Protein AF-A0A524HBT0-F1 (afdb_monomer_lite)

Sequence (142 aa):
MGLFGRRKIQGDELLNYLDYIGEEWKLKTFQEKEASLYTDALDNYNPQSSKDAAALEGLLDASNRLALSAAELLRRKDAISSVPDKATSLFFAWHAAYIDYLAWTVAQAESLEARLDGRLADTATVKDLQTKSENSRAEADA

Secondary structure (DSSP, 8-state):
------PPP-THHHHHHHHHHHHHHHHHHHHHHHHHHHHHHHHHS--SSTT-HHHHHHHHHHHHHHHHHHHHHHHHHHT-----GGGHHHHHHHHHHHHHHHHHHHHHHHHHHHHHTTPPP-HHHHHHHHHHHHHHHHHHH-

Foldseek 3Di:
DDPPPPPPQDDPRVVLVVVVVVLVVVLVVLLVVLVVQLVVLCVVLVCPDLPPLVSLVSNLVSLVSNLVSLVVSLVSLVVPPDDRPVCVVLSVLVNVLSVLSNVLSVLSNVQSVCSSVVHHRPVVVSVVSVVVSVVSVVVSVD

Radius of gyration: 19.53 Å; chains: 1; bounding box: 54×31×55 Å

Structure (mmCIF, N/CA/C/O backbone):
data_AF-A0A524HBT0-F1
#
_entry.id   AF-A0A524HBT0-F1
#
loop_
_atom_site.group_PDB
_atom_site.id
_atom_site.type_symbol
_atom_site.label_atom_id
_atom_site.label_alt_id
_atom_site.label_comp_id
_atom_site.label_asym_id
_atom_site.label_entity_id
_atom_site.label_seq_id
_atom_site.pdbx_PDB_ins_code
_atom_site.Cartn_x
_atom_site.Cartn_y
_atom_site.Cartn_z
_atom_site.occupancy
_atom_site.B_iso_or_equiv
_atom_site.auth_seq_id
_atom_site.auth_comp_id
_atom_site.auth_asym_id
_atom_site.auth_atom_id
_atom_site.pdbx_PDB_model_num
ATOM 1 N N . MET A 1 1 ? -34.826 20.317 31.066 1.00 39.66 1 MET A N 1
ATOM 2 C CA . MET A 1 1 ? -33.359 20.216 31.220 1.00 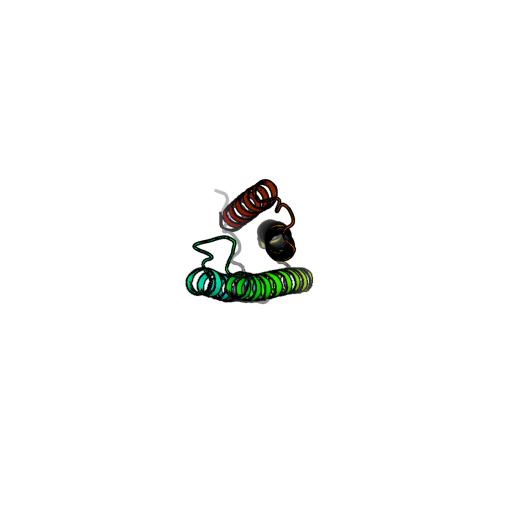39.66 1 MET A CA 1
ATOM 3 C C . MET A 1 1 ? -32.971 18.748 31.114 1.00 39.66 1 MET A C 1
ATOM 5 O O . MET A 1 1 ? -33.114 18.017 32.083 1.00 39.66 1 MET A O 1
ATOM 9 N N . GLY A 1 2 ? -32.608 18.284 29.916 1.00 41.47 2 GLY A N 1
ATOM 10 C CA . GLY A 1 2 ? -32.221 16.890 29.689 1.00 41.47 2 GLY A CA 1
ATOM 11 C C . GLY A 1 2 ? -30.741 16.700 29.994 1.00 41.47 2 GLY A C 1
ATOM 12 O O . GLY A 1 2 ? -29.898 17.134 29.215 1.00 41.47 2 GLY A O 1
ATOM 13 N N . LEU A 1 3 ? -30.429 16.076 31.130 1.00 47.00 3 LEU A N 1
ATOM 14 C CA . LEU A 1 3 ? -29.083 15.627 31.492 1.00 47.00 3 LEU A CA 1
ATOM 15 C C . LEU A 1 3 ? -28.687 14.434 30.605 1.00 47.00 3 LEU A C 1
ATOM 17 O O . LEU A 1 3 ? -28.634 13.293 31.054 1.00 47.00 3 LEU A O 1
ATOM 21 N N . PHE A 1 4 ? -28.398 14.693 29.330 1.00 53.03 4 PHE A N 1
ATOM 22 C CA . PHE A 1 4 ? -27.694 13.751 28.459 1.00 53.03 4 PHE A CA 1
ATOM 23 C C . PHE A 1 4 ? -26.200 13.789 28.793 1.00 53.03 4 PHE A C 1
ATOM 25 O O . PHE A 1 4 ? -25.366 14.235 28.006 1.00 53.03 4 PHE A O 1
ATOM 32 N N . GLY A 1 5 ? -25.848 13.338 29.997 1.00 49.34 5 GLY A N 1
ATOM 33 C CA . GLY A 1 5 ? -24.468 12.975 30.283 1.00 49.34 5 GLY A CA 1
ATOM 34 C C . GLY A 1 5 ? -24.117 11.793 29.388 1.00 49.34 5 GLY A C 1
ATOM 35 O O . GLY A 1 5 ? -24.629 10.697 29.608 1.00 49.34 5 GLY A O 1
ATOM 36 N N . ARG A 1 6 ? -23.293 12.007 28.351 1.00 60.53 6 ARG A N 1
ATOM 37 C CA . ARG A 1 6 ? -22.706 10.914 27.559 1.00 60.53 6 ARG A CA 1
ATOM 38 C C . ARG A 1 6 ? -22.146 9.895 28.555 1.00 60.53 6 ARG A C 1
ATOM 40 O O . ARG A 1 6 ? -21.234 10.243 29.307 1.00 60.53 6 ARG A O 1
ATOM 47 N N . ARG A 1 7 ? -22.709 8.677 28.612 1.00 60.75 7 ARG A N 1
ATOM 48 C CA . ARG A 1 7 ? -22.141 7.599 29.437 1.00 60.75 7 ARG A CA 1
ATOM 49 C C . ARG A 1 7 ? -20.674 7.478 29.047 1.00 60.75 7 ARG A C 1
ATOM 51 O O . ARG A 1 7 ? -20.367 7.261 27.875 1.00 60.75 7 ARG A O 1
ATOM 58 N N . LYS A 1 8 ? -19.779 7.699 30.009 1.00 68.50 8 LYS A N 1
ATOM 59 C CA . LYS A 1 8 ? -18.355 7.446 29.804 1.00 68.50 8 LYS A CA 1
ATOM 60 C C . LYS A 1 8 ? -18.207 5.946 29.555 1.00 68.50 8 LYS A C 1
ATOM 62 O O . LYS A 1 8 ? -18.706 5.161 30.354 1.00 68.50 8 LYS A O 1
ATOM 67 N N . ILE A 1 9 ? -17.560 5.592 28.450 1.00 75.50 9 ILE A N 1
ATOM 68 C CA . ILE A 1 9 ? -17.100 4.229 28.169 1.00 75.50 9 ILE A CA 1
ATOM 69 C C . ILE A 1 9 ? -16.185 3.773 29.312 1.00 75.50 9 ILE A C 1
ATOM 71 O O . ILE A 1 9 ? -15.319 4.536 29.745 1.00 75.50 9 ILE A O 1
ATOM 75 N N . GLN A 1 10 ? -16.441 2.586 29.864 1.00 80.62 10 GLN A N 1
ATOM 76 C CA . GLN A 1 10 ? -15.780 2.052 31.061 1.00 80.62 10 GLN A CA 1
ATOM 77 C C . GLN A 1 10 ? -15.653 0.527 30.973 1.00 80.62 10 GLN A C 1
ATOM 79 O O . GLN A 1 10 ? -16.395 -0.114 30.231 1.00 80.62 10 GLN A O 1
ATOM 84 N N . GLY A 1 11 ? -14.740 -0.044 31.764 1.00 84.69 11 GLY A N 1
ATOM 85 C CA . GLY A 1 11 ? -14.561 -1.495 31.875 1.00 84.69 11 GLY A CA 1
ATOM 86 C C . GLY A 1 11 ? -14.201 -2.146 30.539 1.00 84.69 11 GLY A C 1
ATOM 87 O O . GLY A 1 11 ? -13.395 -1.606 29.783 1.00 84.69 11 GLY A O 1
ATOM 88 N N . ASP A 1 12 ? -14.830 -3.279 30.244 1.00 82.94 12 ASP A N 1
ATOM 89 C CA . ASP A 1 12 ? -14.542 -4.100 29.062 1.00 82.94 12 ASP A CA 1
ATOM 90 C C . ASP A 1 12 ? -14.819 -3.376 27.738 1.00 82.94 12 ASP A C 1
ATOM 92 O O . ASP A 1 12 ? -14.113 -3.596 26.756 1.00 82.94 12 ASP A O 1
ATOM 96 N N . GLU A 1 13 ? -15.799 -2.460 27.708 1.00 82.38 13 GLU A N 1
ATOM 97 C CA . GLU A 1 13 ? -16.063 -1.642 26.518 1.00 82.38 13 GLU A CA 1
ATOM 98 C C . GLU A 1 13 ? -14.837 -0.781 26.196 1.00 82.38 13 GLU A C 1
ATOM 100 O O . GLU A 1 13 ? -14.379 -0.761 25.058 1.00 82.38 13 GLU A O 1
ATOM 105 N N . LEU A 1 14 ? -14.253 -0.124 27.205 1.00 85.56 14 LEU A N 1
ATOM 106 C CA . LEU A 1 14 ? -13.043 0.678 27.027 1.00 85.56 14 LEU A CA 1
ATOM 107 C C . LEU A 1 14 ? -11.854 -0.181 26.576 1.00 85.56 14 LEU A C 1
ATOM 109 O O . LEU A 1 14 ? -11.119 0.248 25.691 1.00 85.56 14 LEU A O 1
ATOM 113 N N . LEU A 1 15 ? -11.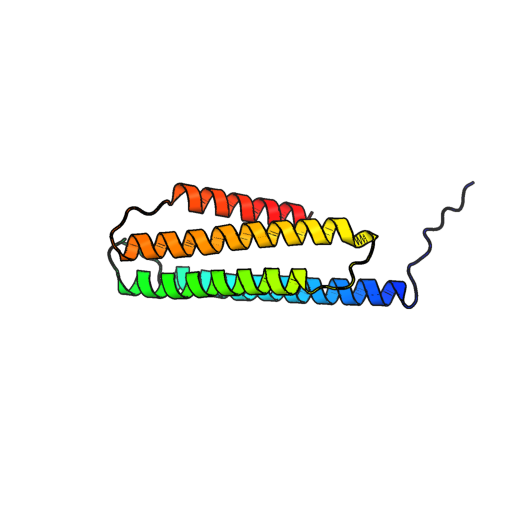678 -1.373 27.153 1.00 87.31 15 LEU A N 1
ATOM 114 C CA . LEU A 1 15 ? -10.595 -2.283 26.765 1.00 87.31 15 LEU A CA 1
ATOM 115 C C . LEU A 1 15 ? -10.718 -2.712 25.298 1.00 87.31 15 LEU A C 1
ATOM 117 O O . LEU A 1 15 ? -9.744 -2.600 24.567 1.00 87.31 15 LEU A O 1
ATOM 121 N N . ASN A 1 16 ? -11.921 -3.058 24.830 1.00 86.94 16 ASN A N 1
ATOM 122 C CA . ASN A 1 16 ? -12.153 -3.414 23.426 1.00 86.94 16 ASN A CA 1
ATOM 123 C C . ASN A 1 16 ? -11.810 -2.255 22.465 1.00 86.94 16 ASN A C 1
ATOM 125 O O . ASN A 1 16 ? -11.169 -2.458 21.436 1.00 86.94 16 ASN A O 1
ATOM 129 N N . TYR A 1 17 ? -12.163 -1.011 22.818 1.00 89.31 17 TYR A N 1
ATOM 130 C CA . TYR A 1 17 ? -11.745 0.159 22.030 1.00 89.31 17 TYR A CA 1
ATOM 131 C C . TYR A 1 17 ? -10.224 0.349 22.015 1.00 89.31 17 TYR A C 1
ATOM 133 O O . TYR A 1 17 ? -9.670 0.689 20.971 1.00 89.31 17 TYR A O 1
ATOM 141 N N . LEU A 1 18 ? -9.552 0.161 23.154 1.00 89.62 18 LEU A N 1
ATOM 142 C CA . LEU A 1 18 ? -8.097 0.296 23.243 1.00 89.62 18 LEU A CA 1
ATOM 143 C C . LEU A 1 18 ? -7.377 -0.795 22.448 1.00 89.62 18 LEU A C 1
ATOM 145 O O . LEU A 1 18 ? -6.421 -0.480 21.742 1.00 89.62 18 LEU A O 1
ATOM 149 N N . ASP A 1 19 ? -7.860 -2.034 22.513 1.00 90.31 19 ASP A N 1
ATOM 150 C CA . ASP A 1 19 ? -7.317 -3.159 21.754 1.00 90.31 19 ASP A CA 1
ATOM 151 C C . ASP A 1 19 ? -7.466 -2.916 20.248 1.00 90.31 19 ASP A C 1
ATOM 153 O O . ASP A 1 19 ? -6.483 -3.009 19.512 1.00 90.31 19 ASP A O 1
ATOM 157 N N . TYR A 1 20 ? -8.655 -2.497 19.796 1.00 92.06 20 TYR A N 1
ATOM 158 C CA . TYR A 1 20 ? -8.893 -2.136 18.396 1.00 92.06 20 TYR A CA 1
ATOM 159 C C . TYR A 1 20 ? -7.951 -1.022 17.919 1.00 92.06 20 TYR A C 1
ATOM 161 O O . TYR A 1 20 ? -7.288 -1.166 16.894 1.00 92.06 20 TYR A O 1
ATOM 169 N N . ILE A 1 21 ? -7.845 0.079 18.673 1.00 90.88 21 ILE A N 1
ATOM 170 C CA . ILE A 1 21 ? -6.932 1.178 18.327 1.00 90.88 21 ILE A CA 1
ATOM 171 C C . ILE A 1 21 ? -5.487 0.669 18.285 1.00 90.88 21 ILE A C 1
ATOM 173 O O . ILE A 1 21 ? -4.742 1.022 17.374 1.00 90.88 21 ILE A O 1
ATOM 177 N N . GLY A 1 22 ? -5.089 -0.175 19.238 1.00 92.38 22 GLY A N 1
ATOM 178 C CA . GLY A 1 22 ? -3.767 -0.789 19.266 1.00 92.38 22 GLY A CA 1
ATOM 179 C C . GLY A 1 22 ? -3.459 -1.592 18.002 1.00 92.38 22 GLY A C 1
ATOM 180 O O . GLY A 1 22 ? -2.363 -1.463 17.458 1.00 92.38 22 GLY A O 1
ATOM 181 N N . GLU A 1 23 ? -4.414 -2.380 17.505 1.00 93.62 23 GLU A N 1
ATOM 182 C CA . GLU A 1 23 ? -4.263 -3.111 16.242 1.00 93.62 23 GLU A CA 1
ATOM 183 C C . GLU A 1 23 ? -4.165 -2.168 15.035 1.00 93.62 23 GLU A C 1
ATOM 185 O O . GLU A 1 23 ? -3.229 -2.294 14.247 1.00 93.62 23 GLU A O 1
ATOM 190 N N . GLU A 1 24 ? -5.036 -1.161 14.922 1.00 91.88 24 GLU A N 1
ATOM 191 C CA . GLU A 1 24 ? -4.972 -0.183 13.822 1.00 91.88 24 GLU A CA 1
ATOM 192 C C . GLU A 1 24 ? -3.628 0.558 13.775 1.00 91.88 24 GLU A C 1
ATOM 194 O O . GLU A 1 24 ? -3.053 0.758 12.704 1.00 91.88 24 GLU A O 1
ATOM 199 N N . TRP A 1 25 ? -3.078 0.926 14.934 1.00 93.00 25 TRP A N 1
ATOM 200 C CA . TRP A 1 25 ? -1.766 1.569 15.010 1.00 93.00 25 TRP A CA 1
ATOM 201 C C . TRP A 1 25 ? -0.644 0.656 14.521 1.00 93.00 25 TRP A C 1
ATOM 203 O 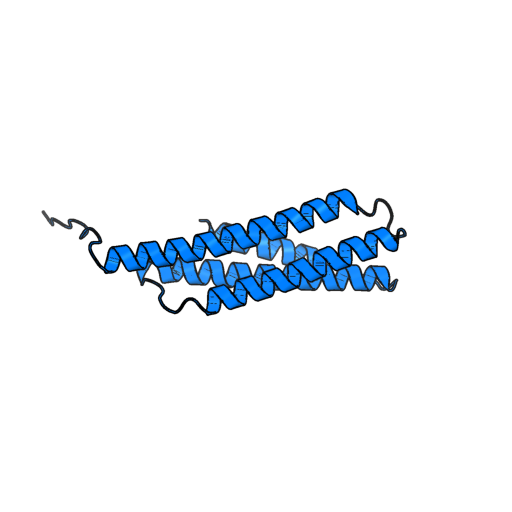O . TRP A 1 25 ? 0.228 1.109 13.780 1.00 93.00 25 TRP A O 1
ATOM 213 N N . LYS A 1 26 ? -0.675 -0.638 14.866 1.00 95.56 26 LYS A N 1
ATOM 214 C CA . LYS A 1 26 ? 0.301 -1.609 14.347 1.00 95.56 26 LYS A CA 1
ATOM 215 C C . LYS A 1 26 ? 0.243 -1.692 12.822 1.00 95.56 26 LYS A C 1
ATOM 217 O O . LYS A 1 26 ? 1.295 -1.769 12.187 1.00 95.56 26 LYS A O 1
ATOM 222 N N . LEU A 1 27 ? -0.959 -1.666 12.241 1.00 95.94 27 LEU A N 1
ATOM 223 C CA . LEU A 1 27 ? -1.152 -1.693 10.789 1.00 95.94 27 LEU A CA 1
ATOM 224 C C . LEU A 1 27 ? -0.614 -0.423 10.122 1.00 95.94 27 LEU A C 1
ATOM 226 O O . LEU A 1 27 ? 0.180 -0.525 9.187 1.00 95.94 27 LEU A O 1
ATOM 230 N N . LYS A 1 28 ? -0.954 0.761 10.646 1.00 93.31 28 LYS A N 1
ATOM 231 C CA . LYS A 1 28 ? -0.432 2.042 10.142 1.00 93.31 28 LYS A CA 1
ATOM 232 C C . LYS A 1 28 ? 1.094 2.102 10.201 1.00 93.31 28 LYS A C 1
ATOM 234 O O . LYS A 1 28 ? 1.734 2.380 9.192 1.00 93.31 28 LYS A O 1
ATOM 239 N N . THR A 1 29 ? 1.694 1.761 11.342 1.00 95.31 29 THR A N 1
ATOM 240 C CA . THR A 1 29 ? 3.158 1.747 11.487 1.00 95.31 29 THR A CA 1
ATOM 241 C C . THR A 1 29 ? 3.820 0.745 10.537 1.00 95.31 29 THR A C 1
ATOM 243 O O . THR A 1 29 ? 4.890 1.022 9.997 1.00 95.31 29 THR A O 1
ATOM 246 N N . PHE A 1 30 ? 3.201 -0.417 10.308 1.00 96.19 30 PHE A N 1
ATOM 247 C CA . PHE A 1 30 ? 3.704 -1.387 9.337 1.00 96.19 30 PHE A CA 1
ATOM 248 C C . PHE A 1 30 ? 3.685 -0.825 7.909 1.00 96.19 30 PHE A C 1
ATOM 250 O O . PHE A 1 30 ? 4.702 -0.902 7.221 1.00 96.19 30 PHE A O 1
ATOM 257 N N . GLN A 1 31 ? 2.574 -0.209 7.494 1.00 95.75 31 GLN A N 1
ATOM 258 C CA . GLN A 1 31 ? 2.458 0.444 6.189 1.00 95.75 31 GLN A CA 1
ATOM 259 C C . GLN A 1 31 ? 3.513 1.544 6.012 1.00 95.75 31 GLN A C 1
ATOM 261 O O . GLN A 1 31 ? 4.213 1.566 5.005 1.00 95.75 31 GLN A O 1
ATOM 266 N N . GLU A 1 32 ? 3.655 2.441 6.991 1.00 95.06 32 GLU A N 1
ATOM 267 C CA . GLU A 1 32 ? 4.615 3.551 6.938 1.00 95.06 32 GLU A CA 1
ATOM 268 C C . GLU A 1 32 ? 6.057 3.062 6.823 1.00 95.06 32 GLU A C 1
ATOM 270 O O . GLU A 1 32 ? 6.833 3.597 6.032 1.00 95.06 32 GLU A O 1
ATOM 275 N N . LYS A 1 33 ? 6.412 2.011 7.569 1.00 96.62 33 LYS A N 1
ATOM 276 C CA . LYS A 1 33 ? 7.741 1.406 7.498 1.00 96.62 33 LYS A CA 1
ATOM 277 C C . LYS A 1 33 ? 8.036 0.840 6.110 1.00 96.62 33 LYS A C 1
ATOM 279 O O . LYS A 1 33 ? 9.111 1.090 5.574 1.00 96.62 33 LYS A O 1
ATOM 284 N N . GLU A 1 34 ? 7.120 0.065 5.536 1.00 96.50 34 GLU A N 1
ATOM 285 C CA . GLU A 1 34 ? 7.348 -0.547 4.221 1.00 96.50 34 GLU A CA 1
ATOM 286 C C . GLU A 1 34 ? 7.316 0.500 3.097 1.00 96.50 34 GLU A C 1
ATOM 288 O O . GLU A 1 34 ? 8.139 0.438 2.186 1.00 96.50 34 GLU A O 1
ATOM 293 N N . ALA A 1 35 ? 6.466 1.526 3.211 1.00 94.12 35 ALA A N 1
ATOM 294 C CA . ALA A 1 35 ? 6.481 2.674 2.310 1.00 94.12 35 ALA A CA 1
ATOM 295 C C . ALA A 1 35 ? 7.803 3.454 2.392 1.00 94.12 35 ALA A C 1
ATOM 297 O O . ALA A 1 35 ? 8.346 3.829 1.357 1.00 94.12 35 ALA A O 1
ATOM 298 N N . SER A 1 36 ? 8.358 3.655 3.594 1.00 95.25 36 SER A N 1
ATOM 299 C CA . SER A 1 36 ? 9.671 4.293 3.770 1.00 95.25 36 SER A CA 1
ATOM 300 C C . SER A 1 36 ? 10.769 3.525 3.041 1.00 95.25 36 SER A C 1
ATOM 302 O O . SER A 1 36 ? 11.573 4.131 2.347 1.00 95.25 36 SER A O 1
ATOM 304 N N . LEU A 1 37 ? 10.778 2.195 3.153 1.00 94.38 37 LEU A N 1
ATOM 305 C CA . LEU A 1 37 ? 11.783 1.362 2.491 1.00 94.38 37 LEU A CA 1
ATOM 306 C C . LEU A 1 37 ? 11.673 1.417 0.965 1.00 94.38 37 LEU A C 1
ATOM 308 O O . LEU A 1 37 ? 12.688 1.377 0.273 1.00 94.38 37 LEU A O 1
ATOM 312 N N . TYR A 1 38 ? 10.454 1.523 0.435 1.00 93.69 38 TYR A N 1
ATOM 313 C CA . TYR A 1 38 ? 10.254 1.736 -0.994 1.00 93.69 38 TYR A CA 1
ATOM 314 C C . TYR A 1 38 ? 10.710 3.131 -1.442 1.00 93.69 38 TYR A C 1
ATOM 316 O O . TYR A 1 38 ? 11.359 3.251 -2.478 1.00 93.69 38 TYR A O 1
ATOM 324 N N . THR A 1 39 ? 10.436 4.177 -0.6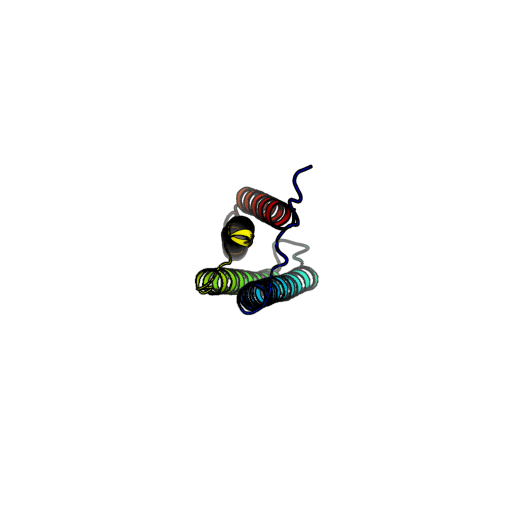60 1.00 92.75 39 THR A N 1
ATOM 325 C CA . THR A 1 39 ? 10.946 5.532 -0.930 1.00 92.75 39 THR A CA 1
ATOM 326 C C . THR A 1 39 ? 12.475 5.560 -0.932 1.00 92.75 39 THR A C 1
ATOM 328 O O . THR A 1 39 ? 13.071 6.088 -1.866 1.00 92.75 39 THR A O 1
ATOM 331 N N . ASP A 1 40 ? 13.120 4.906 0.035 1.00 92.75 40 ASP A N 1
ATOM 332 C CA . ASP A 1 40 ? 14.580 4.777 0.064 1.00 92.75 40 ASP A CA 1
ATOM 333 C C . ASP A 1 40 ? 15.100 4.051 -1.191 1.00 92.75 40 ASP A C 1
ATOM 335 O O . ASP A 1 40 ? 16.139 4.408 -1.749 1.00 92.75 40 ASP A O 1
ATOM 339 N N . ALA A 1 41 ? 14.386 3.029 -1.672 1.00 90.75 41 ALA A N 1
ATOM 340 C CA . ALA A 1 41 ? 14.729 2.344 -2.915 1.00 90.75 41 ALA A CA 1
ATOM 341 C C . ALA A 1 41 ? 14.553 3.252 -4.143 1.00 90.75 41 ALA A C 1
ATOM 343 O O . ALA A 1 41 ? 15.409 3.238 -5.025 1.00 90.75 41 ALA A O 1
ATOM 344 N N . LEU A 1 42 ? 13.496 4.069 -4.194 1.00 89.00 42 LEU A N 1
ATOM 345 C CA . LEU A 1 42 ? 13.307 5.070 -5.246 1.00 89.00 42 LEU A CA 1
ATOM 346 C C . LEU A 1 42 ? 14.461 6.072 -5.287 1.00 89.00 42 LEU A C 1
ATOM 348 O O . LEU A 1 42 ? 14.916 6.400 -6.378 1.00 89.00 42 LEU A O 1
ATOM 352 N N . ASP A 1 43 ? 14.957 6.519 -4.134 1.00 88.31 43 ASP A N 1
ATOM 353 C CA . ASP A 1 43 ? 16.080 7.457 -4.056 1.00 88.31 43 ASP A CA 1
ATOM 354 C C . ASP A 1 43 ? 17.405 6.812 -4.491 1.00 88.31 43 ASP A C 1
ATOM 356 O O . ASP A 1 43 ? 18.187 7.423 -5.224 1.00 88.31 43 ASP A O 1
ATOM 360 N N . ASN A 1 44 ? 17.644 5.558 -4.091 1.00 84.94 44 ASN A N 1
ATOM 361 C CA . ASN A 1 44 ? 18.880 4.832 -4.399 1.00 84.94 44 ASN A CA 1
ATOM 362 C C . ASN A 1 44 ? 18.943 4.318 -5.843 1.00 84.94 44 ASN A C 1
ATOM 364 O O . ASN A 1 44 ? 20.012 4.310 -6.452 1.00 84.94 44 ASN A O 1
ATOM 368 N N . TYR A 1 45 ? 17.807 3.882 -6.385 1.00 81.69 45 TYR A N 1
ATOM 369 C CA . TYR A 1 45 ? 17.703 3.286 -7.716 1.00 81.69 45 TYR A CA 1
ATOM 370 C C . TYR A 1 45 ? 17.052 4.221 -8.736 1.00 81.69 45 TYR A C 1
ATOM 372 O O . TYR A 1 45 ? 16.672 3.755 -9.808 1.00 81.69 45 TYR A O 1
ATOM 380 N N . ASN A 1 46 ? 16.917 5.521 -8.431 1.00 67.25 46 ASN A N 1
ATOM 381 C CA . ASN A 1 46 ? 16.232 6.489 -9.285 1.00 67.25 46 ASN A CA 1
ATOM 382 C C . ASN A 1 46 ? 16.754 6.405 -10.732 1.00 67.25 46 ASN A C 1
ATOM 384 O O . ASN A 1 46 ? 17.883 6.838 -11.003 1.00 67.25 46 ASN A O 1
ATOM 388 N N . PRO A 1 47 ? 15.966 5.873 -11.684 1.00 61.47 47 PRO A N 1
ATOM 389 C CA . PRO A 1 47 ? 16.434 5.689 -13.041 1.00 61.47 47 PRO A CA 1
ATOM 390 C C . PRO A 1 47 ? 16.409 7.050 -13.742 1.00 61.47 47 PRO A C 1
ATOM 392 O O . PRO A 1 47 ? 15.460 7.390 -14.445 1.00 61.47 47 PRO A O 1
ATOM 395 N N . GLN A 1 48 ? 17.486 7.828 -13.585 1.00 58.47 48 GLN A N 1
ATOM 396 C CA . GLN A 1 48 ? 17.737 9.077 -14.325 1.00 58.47 48 GLN A CA 1
ATOM 397 C C . GLN A 1 48 ? 17.653 8.858 -15.848 1.00 58.47 48 GLN A C 1
ATOM 399 O O . GLN A 1 48 ? 17.385 9.785 -16.610 1.00 58.47 48 GLN A O 1
ATOM 404 N N . SER A 1 49 ? 17.832 7.614 -16.307 1.00 53.72 49 SER A N 1
ATOM 405 C CA . SER A 1 49 ? 17.452 7.177 -17.645 1.00 53.72 49 SER A CA 1
ATOM 406 C C . SER A 1 49 ? 16.788 5.800 -17.594 1.00 53.72 49 SER A C 1
ATOM 408 O O . SER A 1 49 ? 17.170 4.942 -16.802 1.00 53.72 49 SER A O 1
ATOM 410 N N . SER A 1 50 ? 15.829 5.554 -18.485 1.00 56.03 50 SER A N 1
ATOM 411 C CA . SER A 1 50 ? 15.104 4.284 -18.646 1.00 56.03 50 SER A CA 1
ATOM 412 C C . SER A 1 50 ? 15.960 3.096 -19.124 1.00 56.03 50 SER A C 1
ATOM 414 O O . SER A 1 50 ? 15.404 2.113 -19.602 1.00 56.03 50 SER A O 1
ATOM 416 N N . LYS A 1 51 ? 17.295 3.186 -19.046 1.00 61.28 51 LYS A N 1
ATOM 417 C CA . LYS A 1 51 ? 18.241 2.223 -19.632 1.00 61.28 51 LYS A CA 1
ATOM 418 C C . LYS A 1 51 ? 19.141 1.518 -18.619 1.00 61.28 51 LYS A C 1
ATOM 420 O O . LYS A 1 51 ? 19.895 0.638 -19.021 1.00 61.28 51 LYS A O 1
ATOM 425 N N . ASP A 1 52 ? 19.089 1.894 -17.343 1.00 79.56 52 ASP A N 1
ATOM 426 C CA . ASP A 1 52 ? 19.823 1.177 -16.302 1.00 79.56 52 ASP A CA 1
ATOM 427 C C . ASP A 1 52 ? 18.990 -0.017 -15.818 1.00 79.56 52 ASP A C 1
ATOM 429 O O . ASP A 1 52 ? 18.114 0.115 -14.963 1.00 79.56 52 ASP A O 1
ATOM 433 N N . ALA A 1 53 ? 19.223 -1.175 -16.441 1.00 82.62 53 ALA A N 1
ATOM 434 C CA . ALA A 1 53 ? 18.505 -2.409 -16.135 1.00 82.62 53 ALA A CA 1
ATOM 435 C C . ALA A 1 53 ? 18.706 -2.847 -14.676 1.00 82.62 53 ALA A C 1
ATOM 437 O O . ALA A 1 53 ? 17.749 -3.275 -14.044 1.00 82.62 53 ALA A O 1
ATOM 438 N N . ALA A 1 54 ? 19.905 -2.661 -14.114 1.00 86.56 54 ALA A N 1
ATOM 439 C CA . ALA A 1 54 ? 20.188 -3.034 -12.729 1.00 86.56 54 ALA A CA 1
ATOM 440 C C . ALA A 1 54 ? 19.423 -2.143 -11.736 1.00 86.56 54 ALA A C 1
ATOM 442 O O . ALA A 1 54 ? 18.898 -2.629 -10.735 1.00 86.56 54 ALA A O 1
ATOM 443 N N . ALA A 1 55 ? 19.306 -0.845 -12.031 1.00 86.81 55 ALA A N 1
ATOM 444 C CA . ALA A 1 55 ? 18.476 0.059 -11.237 1.00 86.81 55 ALA A CA 1
ATOM 445 C C . ALA A 1 55 ? 16.978 -0.290 -11.344 1.00 86.81 55 ALA A C 1
ATOM 447 O O . ALA A 1 55 ? 16.266 -0.283 -10.340 1.00 86.81 55 ALA A O 1
ATOM 448 N N . LEU A 1 56 ? 16.496 -0.645 -12.542 1.00 87.19 56 LEU A N 1
ATOM 449 C CA . LEU A 1 56 ? 15.114 -1.100 -12.736 1.00 87.19 56 LEU A CA 1
ATOM 450 C C . LEU A 1 56 ? 14.821 -2.417 -12.008 1.00 87.19 56 LEU A C 1
ATOM 452 O O . LEU A 1 56 ? 13.754 -2.533 -11.414 1.00 87.19 56 LEU A O 1
ATOM 456 N N . GLU A 1 57 ? 15.752 -3.372 -12.009 1.00 90.75 57 GLU A N 1
ATOM 457 C CA . GLU A 1 57 ? 15.642 -4.624 -11.248 1.00 90.75 57 GLU A CA 1
ATOM 458 C C . GLU A 1 57 ? 15.564 -4.364 -9.739 1.00 90.75 57 GLU A C 1
ATOM 460 O O . GLU A 1 57 ? 14.676 -4.894 -9.072 1.00 90.75 57 GLU A O 1
ATOM 465 N N . GLY A 1 58 ? 16.439 -3.505 -9.203 1.00 91.00 58 GLY A N 1
ATOM 466 C CA . GLY A 1 58 ? 16.408 -3.130 -7.785 1.00 91.00 58 GLY A CA 1
ATOM 467 C C . GLY A 1 58 ? 15.097 -2.450 -7.386 1.00 91.00 58 GLY A C 1
ATOM 468 O O . GLY A 1 58 ? 14.524 -2.747 -6.336 1.00 91.00 58 GLY A O 1
ATOM 469 N N . LEU A 1 59 ? 14.573 -1.579 -8.252 1.00 91.56 59 LEU A N 1
ATOM 470 C CA . LEU A 1 59 ? 13.295 -0.919 -8.012 1.00 91.56 59 LEU A CA 1
ATOM 471 C C . LEU A 1 59 ? 12.101 -1.881 -8.146 1.00 91.56 59 LEU A C 1
ATOM 473 O O . LEU A 1 59 ? 11.141 -1.768 -7.384 1.00 91.56 59 LEU A O 1
ATOM 477 N N . LEU A 1 60 ? 12.158 -2.843 -9.073 1.00 93.56 60 LEU A N 1
ATOM 478 C CA . LEU A 1 60 ? 11.150 -3.895 -9.214 1.00 93.56 60 LEU A CA 1
ATOM 479 C C . LEU A 1 60 ? 11.105 -4.795 -7.973 1.00 93.56 60 LEU A C 1
ATOM 481 O O . LEU A 1 60 ? 10.015 -5.077 -7.480 1.00 93.56 60 LEU A O 1
ATOM 485 N N . ASP A 1 61 ? 12.254 -5.199 -7.428 1.00 94.88 61 ASP A N 1
ATOM 486 C CA . ASP A 1 61 ? 12.313 -5.978 -6.183 1.00 94.88 61 ASP A CA 1
ATOM 487 C C . ASP A 1 61 ? 11.667 -5.218 -5.014 1.00 94.88 61 ASP A C 1
ATOM 489 O O . ASP A 1 61 ? 10.781 -5.737 -4.327 1.00 94.88 61 ASP A O 1
ATOM 493 N N . ALA A 1 62 ? 12.014 -3.936 -4.856 1.00 95.19 62 ALA A N 1
ATOM 494 C CA . ALA A 1 62 ? 11.404 -3.075 -3.848 1.00 95.19 62 ALA A CA 1
ATOM 495 C C . ALA A 1 62 ? 9.884 -2.918 -4.048 1.00 95.19 62 ALA A C 1
ATOM 497 O O . ALA A 1 62 ? 9.125 -2.969 -3.078 1.00 95.19 62 ALA A O 1
ATOM 498 N N . SER A 1 63 ? 9.421 -2.772 -5.293 1.00 94.81 63 SER A N 1
ATOM 499 C CA . SER A 1 63 ? 7.994 -2.662 -5.612 1.00 94.81 63 SER A CA 1
ATOM 500 C C . SER A 1 63 ? 7.234 -3.967 -5.362 1.00 94.81 63 SER A C 1
ATOM 502 O O . SER A 1 63 ? 6.124 -3.936 -4.834 1.00 94.81 63 SER A O 1
ATOM 504 N N . ASN A 1 64 ? 7.824 -5.119 -5.687 1.00 97.38 64 ASN A N 1
ATOM 505 C CA . ASN A 1 64 ? 7.244 -6.433 -5.402 1.00 97.38 64 ASN A CA 1
ATOM 506 C C . ASN A 1 64 ? 7.114 -6.663 -3.899 1.00 97.38 64 ASN A C 1
ATOM 508 O O . ASN A 1 64 ? 6.069 -7.099 -3.413 1.00 97.38 64 ASN A O 1
ATOM 512 N N . ARG A 1 65 ? 8.156 -6.315 -3.139 1.00 97.38 65 ARG A N 1
ATOM 513 C CA . ARG A 1 65 ? 8.104 -6.342 -1.679 1.00 97.38 65 ARG A CA 1
ATOM 514 C C . ARG A 1 65 ? 6.984 -5.446 -1.146 1.00 97.38 65 ARG A C 1
ATOM 516 O O . ARG A 1 65 ? 6.271 -5.863 -0.234 1.00 97.38 65 ARG A O 1
ATOM 523 N N . LEU A 1 66 ? 6.819 -4.248 -1.704 1.00 97.44 66 LEU A N 1
ATOM 524 C CA . LEU A 1 66 ? 5.756 -3.327 -1.307 1.00 97.44 66 LEU A CA 1
ATOM 525 C C . LEU A 1 66 ? 4.358 -3.898 -1.600 1.00 97.44 66 LEU A C 1
ATOM 527 O O . LEU A 1 66 ? 3.471 -3.806 -0.757 1.00 97.44 66 LEU A O 1
ATOM 531 N N . ALA A 1 67 ? 4.162 -4.546 -2.749 1.00 97.88 67 ALA A N 1
ATOM 532 C CA . ALA A 1 67 ? 2.897 -5.203 -3.080 1.00 97.88 67 ALA A CA 1
ATOM 533 C C . ALA A 1 67 ? 2.585 -6.373 -2.128 1.00 97.88 67 ALA A C 1
ATOM 535 O O . ALA A 1 67 ? 1.462 -6.510 -1.639 1.00 97.88 67 ALA A O 1
ATOM 536 N N . LEU A 1 68 ? 3.591 -7.189 -1.794 1.00 98.12 68 LEU A N 1
ATOM 537 C CA . LEU A 1 68 ? 3.448 -8.272 -0.816 1.00 98.12 68 LEU A CA 1
ATOM 538 C C . LEU A 1 68 ? 3.121 -7.742 0.584 1.00 98.12 68 LEU A C 1
ATOM 540 O O . LEU A 1 68 ? 2.291 -8.324 1.287 1.00 98.12 68 LEU A O 1
ATOM 544 N N . SER A 1 69 ? 3.743 -6.636 0.999 1.00 97.94 69 SER A N 1
ATOM 545 C CA . SER A 1 69 ? 3.446 -6.024 2.293 1.00 97.94 69 SER A CA 1
ATOM 546 C C . SER A 1 69 ? 2.050 -5.398 2.322 1.00 97.94 69 SER A C 1
ATOM 548 O O . SER A 1 69 ? 1.342 -5.568 3.313 1.00 97.94 69 SER A O 1
ATOM 550 N N . ALA A 1 70 ? 1.595 -4.773 1.233 1.00 97.94 70 ALA A N 1
ATOM 551 C CA . ALA A 1 70 ? 0.224 -4.286 1.097 1.00 97.94 70 ALA A CA 1
ATOM 552 C C . ALA A 1 70 ? -0.811 -5.426 1.173 1.00 97.94 70 ALA A C 1
ATOM 554 O O . ALA A 1 70 ? -1.845 -5.286 1.828 1.00 97.94 70 ALA A O 1
ATOM 555 N N . ALA A 1 71 ? -0.517 -6.585 0.577 1.00 98.06 71 ALA A N 1
ATOM 556 C CA . ALA A 1 71 ? -1.384 -7.759 0.664 1.00 98.06 71 ALA A CA 1
ATOM 557 C C . ALA A 1 71 ? -1.457 -8.308 2.101 1.00 98.06 71 ALA A C 1
ATOM 559 O O . ALA A 1 71 ? -2.538 -8.627 2.599 1.00 98.06 71 ALA A O 1
ATOM 560 N N . GLU A 1 72 ? -0.321 -8.371 2.801 1.00 97.88 72 GLU A N 1
ATOM 561 C CA . GLU A 1 72 ? -0.272 -8.774 4.210 1.00 97.88 72 GLU A CA 1
ATOM 562 C C . GLU A 1 72 ? -0.991 -7.769 5.125 1.00 97.88 72 GLU A C 1
ATOM 564 O O . GLU A 1 72 ? -1.664 -8.175 6.073 1.00 97.88 72 GLU A O 1
ATOM 569 N N . LEU A 1 73 ? -0.893 -6.470 4.836 1.00 97.12 73 LEU A N 1
ATOM 570 C CA . LEU A 1 73 ? -1.613 -5.410 5.543 1.00 97.12 73 LEU A CA 1
ATOM 571 C C . LEU A 1 73 ? -3.131 -5.619 5.449 1.00 97.12 73 LEU A C 1
ATOM 573 O O . LEU A 1 73 ? -3.806 -5.637 6.480 1.00 97.12 73 LEU A O 1
ATOM 577 N N . LEU A 1 74 ? -3.651 -5.858 4.240 1.00 97.31 74 LEU A N 1
ATOM 578 C CA . LEU A 1 74 ? -5.068 -6.152 4.024 1.00 97.31 74 LEU A CA 1
ATOM 579 C C . LEU A 1 74 ? -5.488 -7.451 4.728 1.00 97.31 74 LEU A C 1
ATOM 581 O O . LEU A 1 74 ? -6.477 -7.464 5.456 1.00 97.31 74 LEU A O 1
ATOM 585 N N . ARG A 1 75 ? -4.682 -8.516 4.626 1.00 97.88 75 ARG A N 1
ATOM 586 C CA . ARG A 1 75 ? -4.950 -9.787 5.319 1.00 97.88 75 ARG A CA 1
ATOM 587 C C . ARG A 1 75 ? -5.037 -9.613 6.838 1.00 97.88 75 ARG A C 1
ATOM 589 O O . ARG A 1 75 ? -5.871 -10.243 7.486 1.00 97.88 75 ARG A O 1
ATOM 596 N N . ARG A 1 76 ? -4.166 -8.792 7.436 1.00 96.75 76 ARG A N 1
ATOM 597 C CA . ARG A 1 76 ? -4.213 -8.494 8.878 1.00 96.75 76 ARG A CA 1
ATOM 598 C C . ARG A 1 76 ? -5.425 -7.649 9.247 1.00 96.75 76 ARG A C 1
ATOM 600 O O . ARG A 1 76 ? -6.019 -7.912 10.286 1.00 96.75 76 ARG A O 1
ATOM 607 N N . LYS A 1 77 ? -5.807 -6.689 8.400 1.00 95.81 77 LYS A N 1
ATOM 608 C CA . LYS A 1 77 ? -7.031 -5.897 8.569 1.00 95.81 77 LYS A CA 1
ATOM 609 C C . LYS A 1 77 ? -8.276 -6.790 8.574 1.00 95.81 77 LYS A C 1
ATOM 611 O O . LYS A 1 77 ? -9.105 -6.656 9.467 1.00 95.81 77 LYS A O 1
ATOM 616 N N . ASP A 1 78 ? -8.357 -7.742 7.646 1.00 95.31 78 ASP A N 1
ATOM 617 C CA . ASP A 1 78 ? -9.445 -8.730 7.566 1.00 95.31 78 ASP A CA 1
ATOM 618 C C . ASP A 1 78 ? -9.482 -9.691 8.764 1.00 95.31 78 ASP A C 1
ATOM 620 O O . ASP A 1 78 ? -10.530 -10.237 9.102 1.00 95.31 78 ASP A O 1
ATOM 624 N N . ALA A 1 79 ? -8.340 -9.908 9.421 1.00 95.38 79 ALA A N 1
ATOM 625 C CA . ALA A 1 79 ? -8.234 -10.780 10.587 1.00 95.38 79 ALA A CA 1
ATOM 626 C C . ALA A 1 79 ? -8.696 -10.119 11.901 1.00 95.38 79 ALA A C 1
ATOM 628 O O . ALA A 1 79 ? -8.766 -10.807 12.925 1.00 95.38 79 ALA A O 1
ATOM 629 N N . ILE A 1 80 ? -9.011 -8.817 11.903 1.00 92.25 80 ILE A N 1
ATOM 630 C CA . ILE A 1 80 ? -9.566 -8.133 13.076 1.00 92.25 80 ILE A CA 1
ATOM 631 C C . ILE A 1 80 ? -10.981 -8.669 13.326 1.00 92.25 80 ILE A C 1
ATOM 633 O O . ILE A 1 80 ? -11.929 -8.360 12.611 1.00 92.25 80 ILE A O 1
ATOM 637 N N . SER A 1 81 ? -11.122 -9.491 14.364 1.00 83.69 81 SER A N 1
ATOM 638 C CA . SER A 1 81 ? -12.363 -10.211 14.675 1.00 83.69 81 SER A CA 1
ATOM 639 C C . SER A 1 81 ? -13.381 -9.396 15.476 1.00 83.69 81 SER A C 1
ATOM 641 O O . SER A 1 81 ? -14.559 -9.751 15.505 1.00 83.69 81 SER A O 1
ATOM 643 N N . SER A 1 82 ? -12.942 -8.320 16.134 1.00 86.19 82 SER A N 1
ATOM 644 C CA . SER A 1 82 ? -13.780 -7.448 16.958 1.00 86.19 82 SER A CA 1
ATOM 645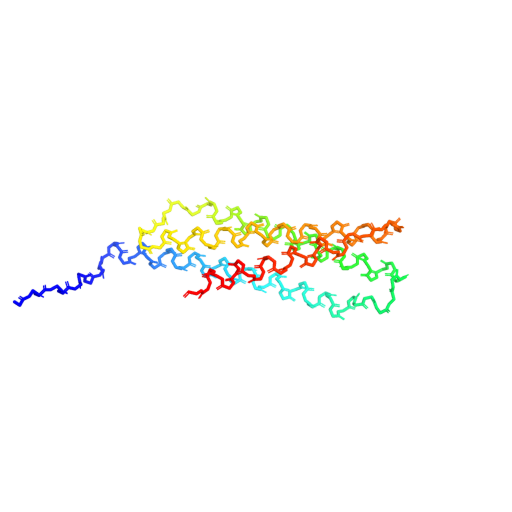 C C . SER A 1 82 ? -13.548 -5.996 16.568 1.00 86.19 82 SER A C 1
ATOM 647 O O . SER A 1 82 ? -12.461 -5.457 16.766 1.00 86.19 82 SER A O 1
ATOM 649 N N . VAL A 1 83 ? -14.589 -5.364 16.029 1.00 90.00 83 VAL A N 1
ATOM 650 C CA . VAL A 1 83 ? -14.610 -3.936 15.713 1.00 90.00 83 VAL A CA 1
ATOM 651 C C . VAL A 1 83 ? -15.697 -3.293 16.570 1.00 90.00 83 VAL A C 1
ATOM 653 O O . VAL A 1 83 ? -16.867 -3.641 16.412 1.00 90.00 83 VAL A O 1
ATOM 656 N N . PRO A 1 84 ? -15.351 -2.371 17.479 1.00 90.31 84 PRO A N 1
ATOM 657 C CA . PRO A 1 84 ? -16.347 -1.659 18.266 1.00 90.31 84 PRO A CA 1
ATOM 658 C C . PRO A 1 84 ? -17.308 -0.853 17.379 1.00 90.31 84 PRO A C 1
ATOM 660 O O . PRO A 1 84 ? -16.864 -0.189 16.443 1.00 90.31 84 PRO A O 1
ATOM 663 N N . ASP A 1 85 ? -18.599 -0.818 17.721 1.00 87.62 85 ASP A N 1
ATOM 664 C CA . ASP A 1 85 ? -19.651 -0.192 16.896 1.00 87.62 85 ASP A CA 1
ATOM 665 C C . ASP A 1 85 ? -19.343 1.251 16.459 1.00 87.62 85 ASP A C 1
ATOM 667 O O . ASP A 1 85 ? -19.636 1.658 15.336 1.00 87.62 85 ASP A O 1
ATOM 671 N N . LYS A 1 86 ? -18.736 2.067 17.334 1.00 88.25 86 LYS A N 1
ATOM 672 C CA . LYS A 1 86 ? -18.406 3.465 16.992 1.00 88.25 86 LYS A CA 1
ATOM 673 C C . LYS A 1 86 ? -17.197 3.585 16.067 1.00 88.25 86 LYS A C 1
ATOM 675 O O . LYS A 1 86 ? -16.986 4.650 15.499 1.00 88.25 86 LYS A O 1
ATOM 680 N N . ALA A 1 87 ? -16.397 2.530 15.947 1.00 89.56 87 ALA A N 1
ATOM 681 C CA . ALA A 1 87 ? -15.225 2.469 15.088 1.00 89.56 87 ALA A CA 1
ATOM 682 C C . ALA A 1 87 ? -15.517 1.805 13.734 1.00 89.56 87 ALA A C 1
ATOM 684 O O . ALA A 1 87 ? -14.663 1.847 12.856 1.00 89.56 87 ALA A O 1
ATOM 685 N N . THR A 1 88 ? -16.709 1.239 13.524 1.00 91.56 88 THR A N 1
ATOM 686 C CA . THR A 1 88 ? -17.064 0.511 12.297 1.00 91.56 88 THR A CA 1
ATOM 687 C C . THR A 1 88 ? -16.867 1.334 11.022 1.00 91.56 88 THR A C 1
ATOM 689 O O . THR A 1 88 ? -16.275 0.841 10.065 1.00 91.56 88 THR A O 1
ATOM 692 N N . SER A 1 89 ? -17.295 2.600 10.997 1.00 91.62 89 SER A N 1
ATOM 693 C CA . SER A 1 89 ? -17.085 3.459 9.820 1.00 91.62 89 SER A CA 1
ATOM 694 C C . SER A 1 89 ? -15.600 3.695 9.539 1.00 91.62 89 SER A C 1
ATOM 696 O O . SER A 1 89 ? -15.172 3.618 8.392 1.00 91.62 89 SER A O 1
ATOM 698 N N . LEU A 1 90 ? -14.807 3.919 10.592 1.00 92.25 90 LEU A N 1
ATOM 699 C CA . LEU A 1 90 ? -13.359 4.092 10.484 1.00 92.25 90 LEU A CA 1
ATOM 700 C C . LEU A 1 90 ? -12.683 2.800 10.008 1.00 92.25 90 LEU A C 1
ATOM 702 O O . LEU A 1 90 ? -11.783 2.844 9.174 1.00 92.25 90 LEU A O 1
ATOM 706 N N . PHE A 1 91 ? -13.136 1.644 10.499 1.00 93.94 91 PHE A N 1
ATOM 707 C CA . PHE A 1 91 ? -12.643 0.343 10.065 1.00 93.94 91 PHE A CA 1
ATOM 708 C C . PHE A 1 91 ? -12.803 0.169 8.554 1.00 93.94 91 PHE A C 1
ATOM 710 O O . PHE A 1 91 ? -11.824 -0.156 7.884 1.00 93.94 91 PHE A O 1
ATOM 717 N N . PHE A 1 92 ? -14.002 0.430 8.021 1.00 94.38 92 PHE A N 1
ATOM 718 C CA . PHE A 1 92 ? -14.275 0.297 6.591 1.00 94.38 92 PHE A CA 1
ATOM 719 C C . PHE A 1 92 ? -13.542 1.337 5.741 1.00 94.38 92 PHE A C 1
ATOM 721 O O . PHE A 1 92 ? -13.076 0.991 4.659 1.00 94.38 92 PHE A O 1
ATOM 728 N N . ALA A 1 93 ? -13.380 2.570 6.229 1.00 95.56 93 ALA A N 1
ATOM 729 C CA . ALA A 1 93 ? -12.583 3.582 5.536 1.00 95.56 93 ALA A CA 1
ATOM 730 C C . ALA A 1 93 ? -11.119 3.130 5.379 1.00 95.56 93 ALA A C 1
ATOM 732 O O . ALA A 1 93 ? -10.582 3.131 4.274 1.00 95.56 93 ALA A O 1
ATOM 733 N N . TRP A 1 94 ? -10.497 2.637 6.458 1.00 96.06 94 TRP A N 1
ATOM 734 C CA . TRP A 1 94 ? -9.135 2.089 6.402 1.00 96.06 94 TRP A CA 1
ATOM 735 C C . TRP A 1 94 ? -9.029 0.815 5.569 1.00 96.06 94 TRP A C 1
ATOM 737 O O . TRP A 1 94 ? -8.032 0.609 4.883 1.00 96.06 94 TRP A O 1
ATOM 747 N N . HIS A 1 95 ? -10.053 -0.038 5.600 1.00 96.62 95 HIS A N 1
ATOM 748 C CA . HIS A 1 95 ? -10.107 -1.234 4.761 1.00 96.62 95 HIS A CA 1
ATOM 749 C C . HIS A 1 95 ? -10.101 -0.877 3.270 1.00 96.62 95 HIS A C 1
ATOM 751 O O . HIS A 1 95 ? -9.261 -1.379 2.524 1.00 96.62 95 HIS A O 1
ATOM 757 N N . ALA A 1 96 ? -10.951 0.067 2.858 1.00 97.00 96 ALA A N 1
ATOM 758 C CA . ALA A 1 96 ? -10.975 0.581 1.491 1.00 97.00 96 ALA A CA 1
ATOM 759 C C . ALA A 1 96 ? -9.641 1.238 1.098 1.00 97.00 96 ALA A C 1
ATOM 761 O O . ALA A 1 96 ? -9.117 0.964 0.017 1.00 97.00 96 ALA A O 1
ATOM 762 N N . ALA A 1 97 ? -9.044 2.028 1.996 1.00 97.38 97 ALA A N 1
ATOM 763 C CA . ALA A 1 97 ? -7.731 2.626 1.769 1.00 97.38 97 ALA A CA 1
ATOM 764 C C . ALA A 1 97 ? -6.639 1.569 1.529 1.00 97.38 97 ALA A C 1
ATOM 766 O O . ALA A 1 97 ? -5.797 1.748 0.651 1.00 97.38 97 ALA A O 1
ATOM 767 N N . TYR A 1 98 ? -6.661 0.445 2.252 1.00 97.81 98 TYR A N 1
ATOM 768 C CA . TYR A 1 98 ? -5.709 -0.652 2.047 1.00 97.81 98 TYR A CA 1
ATOM 769 C C . TYR A 1 98 ? -5.950 -1.436 0.755 1.00 97.81 98 TYR A C 1
ATOM 771 O O . TYR A 1 98 ? -4.982 -1.870 0.132 1.00 97.81 98 TYR A O 1
ATOM 779 N N . ILE A 1 99 ? -7.202 -1.570 0.309 1.00 98.12 99 ILE A N 1
ATOM 780 C CA . ILE A 1 99 ? -7.512 -2.138 -1.011 1.00 98.12 99 ILE A CA 1
ATOM 781 C C . ILE A 1 99 ? -6.918 -1.265 -2.122 1.00 98.12 99 ILE A C 1
ATOM 783 O O . ILE A 1 99 ? -6.235 -1.778 -3.009 1.00 98.12 99 ILE A O 1
ATOM 787 N N . ASP A 1 100 ? -7.148 0.047 -2.069 1.00 98.12 100 ASP A N 1
ATOM 788 C CA . ASP A 1 100 ? -6.636 0.971 -3.085 1.00 98.12 100 ASP A CA 1
ATOM 789 C C . ASP A 1 100 ? -5.103 1.049 -3.063 1.00 98.12 100 ASP A C 1
ATOM 791 O O . ASP A 1 100 ? -4.466 1.080 -4.118 1.00 98.12 100 ASP A O 1
ATOM 795 N N . TYR A 1 101 ? -4.503 0.986 -1.872 1.00 97.88 101 TYR A N 1
ATOM 796 C CA . TYR A 1 101 ? -3.056 0.893 -1.700 1.00 97.88 101 TYR A CA 1
ATOM 797 C C . TYR A 1 101 ? -2.475 -0.378 -2.335 1.00 97.88 101 TYR A C 1
ATOM 799 O O . TYR A 1 101 ? -1.478 -0.319 -3.056 1.00 97.88 101 TYR A O 1
ATOM 807 N N . LEU A 1 102 ? -3.115 -1.533 -2.133 1.00 98.25 102 LEU A N 1
ATOM 808 C CA . LEU A 1 102 ? -2.704 -2.780 -2.776 1.00 98.25 102 LEU A CA 1
ATOM 809 C C . LEU A 1 102 ? -2.815 -2.690 -4.305 1.00 98.25 102 LEU A C 1
ATOM 811 O O . LEU A 1 102 ? -1.880 -3.066 -5.007 1.00 98.25 102 LEU A O 1
ATOM 815 N N . ALA A 1 103 ? -3.917 -2.148 -4.826 1.00 98.06 103 ALA A N 1
ATOM 816 C CA . ALA A 1 103 ? -4.097 -1.984 -6.268 1.00 98.06 103 ALA A CA 1
ATOM 817 C C . ALA A 1 103 ? -2.984 -1.123 -6.890 1.00 98.06 103 ALA A C 1
ATOM 819 O O . ALA A 1 103 ? -2.424 -1.486 -7.925 1.00 98.06 103 ALA A O 1
ATOM 820 N N . TRP A 1 104 ? -2.622 -0.015 -6.237 1.00 98.00 104 TRP A N 1
ATOM 821 C CA . TRP A 1 104 ? -1.519 0.837 -6.677 1.00 98.00 104 TRP A CA 1
ATOM 822 C C . TRP A 1 104 ? -0.166 0.114 -6.647 1.00 98.00 104 TRP A C 1
ATOM 824 O O . TRP A 1 104 ? 0.560 0.137 -7.640 1.00 98.00 104 TRP A O 1
ATOM 834 N N . THR A 1 105 ? 0.178 -0.543 -5.537 1.00 97.56 105 THR A N 1
ATOM 835 C CA . THR A 1 105 ? 1.488 -1.204 -5.379 1.00 97.56 105 THR A CA 1
ATOM 836 C C . THR A 1 105 ? 1.692 -2.355 -6.367 1.00 97.56 105 THR A C 1
ATOM 838 O O . THR A 1 105 ? 2.793 -2.514 -6.898 1.00 97.56 105 THR A O 1
ATOM 841 N N . VAL A 1 106 ? 0.631 -3.105 -6.687 1.00 97.88 106 VAL A N 1
ATOM 842 C CA . VAL A 1 106 ? 0.644 -4.129 -7.745 1.00 97.88 106 VAL A CA 1
ATOM 843 C C . VAL A 1 106 ? 0.862 -3.494 -9.118 1.00 97.88 106 VAL A C 1
ATOM 845 O O . VAL A 1 106 ? 1.793 -3.878 -9.822 1.00 97.88 106 VAL A O 1
ATOM 848 N N . ALA A 1 107 ? 0.079 -2.472 -9.477 1.00 96.69 107 ALA A N 1
ATOM 849 C CA . ALA A 1 107 ? 0.224 -1.797 -10.768 1.00 96.69 107 ALA A CA 1
ATOM 850 C C . ALA A 1 107 ? 1.617 -1.163 -10.943 1.00 96.69 107 ALA A C 1
ATOM 852 O O . ALA A 1 107 ? 2.180 -1.152 -12.039 1.00 96.69 107 ALA A O 1
ATOM 853 N N . GLN A 1 108 ? 2.203 -0.650 -9.859 1.00 95.00 108 GLN A N 1
ATOM 854 C CA . GLN A 1 108 ? 3.561 -0.114 -9.852 1.00 95.00 108 GLN A CA 1
ATOM 855 C C . GLN A 1 108 ? 4.610 -1.197 -10.155 1.00 95.00 108 GLN A C 1
ATOM 857 O O . GLN A 1 108 ? 5.526 -0.942 -10.942 1.00 95.00 108 GLN A O 1
ATOM 862 N N . ALA A 1 109 ? 4.462 -2.396 -9.585 1.00 95.06 109 ALA A N 1
ATOM 863 C CA . ALA A 1 109 ? 5.350 -3.526 -9.854 1.00 95.06 109 ALA A CA 1
ATOM 864 C C . ALA A 1 109 ? 5.219 -4.006 -11.309 1.00 95.06 109 ALA A C 1
ATOM 866 O O . ALA A 1 109 ? 6.223 -4.110 -12.012 1.00 95.06 109 ALA A O 1
ATOM 867 N N . GLU A 1 110 ? 3.989 -4.186 -11.798 1.00 95.00 110 GLU A N 1
ATOM 868 C CA . GLU A 1 110 ? 3.711 -4.581 -13.189 1.00 95.00 110 GLU A CA 1
ATOM 869 C C . GLU A 1 110 ? 4.263 -3.564 -14.202 1.00 95.00 110 GLU A C 1
ATOM 871 O O . GLU A 1 110 ? 4.800 -3.925 -15.250 1.00 95.00 110 GLU A O 1
ATOM 876 N N . SER A 1 111 ? 4.172 -2.270 -13.884 1.00 93.19 111 SER A N 1
ATOM 877 C CA . SER A 1 111 ? 4.734 -1.188 -14.697 1.00 93.19 111 SER A CA 1
ATOM 878 C C . SER A 1 111 ? 6.261 -1.255 -14.772 1.00 93.19 111 SER A C 1
ATOM 880 O O . SER A 1 111 ? 6.842 -1.065 -15.844 1.00 93.19 111 SER A O 1
ATOM 882 N N . LEU A 1 112 ? 6.933 -1.557 -13.659 1.00 91.38 112 LEU A N 1
ATOM 883 C CA . LEU A 1 112 ? 8.388 -1.726 -13.623 1.00 91.38 112 LEU A CA 1
ATOM 884 C C . LEU A 1 112 ? 8.836 -2.983 -14.372 1.00 91.38 112 LEU A C 1
ATOM 886 O O . LEU A 1 112 ? 9.792 -2.910 -15.142 1.00 91.38 112 LEU A O 1
ATOM 890 N N . GLU A 1 113 ? 8.111 -4.090 -14.222 1.00 92.56 113 GLU A N 1
ATOM 891 C CA . GLU A 1 113 ? 8.342 -5.325 -14.976 1.00 92.56 113 GLU A CA 1
ATOM 892 C C . GLU A 1 113 ? 8.182 -5.089 -16.485 1.00 92.56 113 GLU A C 1
ATOM 894 O O . GLU A 1 113 ? 9.066 -5.427 -17.271 1.00 92.56 113 GLU A O 1
ATOM 899 N N . ALA A 1 114 ? 7.117 -4.396 -16.904 1.00 91.25 114 ALA A N 1
ATOM 900 C CA . ALA A 1 114 ? 6.924 -4.023 -18.302 1.00 91.25 114 ALA A CA 1
ATOM 901 C C . ALA A 1 114 ? 8.091 -3.181 -18.843 1.00 91.25 114 ALA A C 1
ATOM 903 O O . ALA A 1 114 ? 8.552 -3.424 -19.958 1.00 91.25 114 ALA A O 1
ATOM 904 N N . ARG A 1 115 ? 8.608 -2.223 -18.061 1.00 89.19 115 ARG A N 1
ATOM 905 C CA . ARG A 1 115 ? 9.781 -1.424 -18.458 1.00 89.19 115 ARG A CA 1
ATOM 906 C C . ARG A 1 115 ? 11.040 -2.274 -18.597 1.00 89.19 115 ARG A C 1
ATOM 908 O O . ARG A 1 115 ? 11.802 -2.036 -19.532 1.00 89.19 115 ARG A O 1
ATOM 915 N N . LEU A 1 116 ? 11.258 -3.224 -17.690 1.00 89.00 116 LEU A N 1
ATOM 916 C CA . LEU A 1 116 ? 12.410 -4.124 -17.723 1.00 89.00 116 LEU A CA 1
ATOM 917 C C . LEU A 1 116 ? 12.380 -5.025 -18.968 1.00 89.00 116 LEU A C 1
ATOM 919 O O . LEU A 1 116 ? 13.396 -5.177 -19.643 1.00 89.00 116 LEU A O 1
ATOM 923 N N . ASP A 1 117 ? 11.195 -5.507 -19.345 1.00 89.94 117 ASP A N 1
ATOM 924 C CA . ASP A 1 117 ? 10.967 -6.302 -20.559 1.00 89.94 117 ASP A CA 1
ATOM 925 C C . ASP A 1 117 ? 11.024 -5.485 -21.866 1.00 89.94 117 ASP A C 1
ATOM 927 O O . ASP A 1 117 ? 10.837 -6.027 -22.959 1.00 89.94 117 ASP A O 1
ATOM 931 N N . GLY A 1 118 ? 11.206 -4.162 -21.789 1.00 87.00 118 GLY A N 1
ATOM 932 C CA . GLY A 1 118 ? 11.136 -3.268 -22.948 1.00 87.00 118 GLY A CA 1
ATOM 933 C C . GLY A 1 118 ? 9.721 -3.090 -23.518 1.00 87.00 118 GLY A C 1
ATOM 934 O O . GLY A 1 118 ? 9.565 -2.640 -24.656 1.00 87.00 118 GLY A O 1
ATOM 935 N N . ARG A 1 119 ? 8.685 -3.433 -22.745 1.00 89.69 119 ARG A N 1
ATOM 936 C CA . ARG A 1 119 ? 7.273 -3.194 -23.067 1.00 89.69 119 ARG A CA 1
ATOM 937 C C . ARG A 1 119 ? 6.864 -1.768 -22.683 1.00 89.69 119 ARG A C 1
ATOM 939 O O . ARG A 1 119 ? 7.499 -1.094 -21.872 1.00 89.69 119 ARG A O 1
ATOM 946 N N . LEU A 1 120 ? 5.771 -1.295 -23.280 1.00 85.81 120 LEU A N 1
ATOM 947 C CA . LEU A 1 120 ? 5.141 -0.044 -22.862 1.00 85.81 120 LEU A CA 1
ATOM 948 C C . LEU A 1 120 ? 4.501 -0.243 -21.487 1.00 85.81 120 LEU A C 1
ATOM 950 O O . LEU A 1 120 ? 3.677 -1.137 -21.310 1.00 85.81 120 LEU A O 1
ATOM 954 N N . ALA A 1 121 ? 4.881 0.603 -20.536 1.00 86.12 121 ALA A N 1
ATOM 955 C CA . ALA A 1 121 ? 4.296 0.626 -19.207 1.00 86.12 121 ALA A CA 1
ATOM 956 C C . ALA A 1 121 ? 3.119 1.600 -19.142 1.00 86.12 121 ALA A C 1
ATOM 958 O O . ALA A 1 121 ? 3.196 2.712 -19.673 1.00 86.12 121 ALA A O 1
ATOM 959 N N . ASP A 1 122 ? 2.050 1.196 -18.457 1.00 88.69 122 ASP A N 1
ATOM 960 C CA . ASP A 1 122 ? 0.854 2.016 -18.274 1.00 88.69 122 ASP A CA 1
ATOM 961 C C . ASP A 1 122 ? 1.018 2.987 -17.096 1.00 88.69 122 ASP A C 1
ATOM 963 O O . ASP A 1 122 ? 0.469 2.833 -16.005 1.00 88.69 122 ASP A O 1
ATOM 967 N N . THR A 1 123 ? 1.842 4.007 -17.316 1.00 88.25 123 THR A N 1
ATOM 968 C CA . THR A 1 123 ? 2.149 5.020 -16.300 1.00 88.25 123 THR A CA 1
ATOM 969 C C . THR A 1 123 ? 0.949 5.897 -15.943 1.00 88.25 123 THR A C 1
ATOM 971 O O . THR A 1 123 ? 0.934 6.474 -14.856 1.00 88.25 123 THR A O 1
ATOM 974 N N . ALA A 1 124 ? -0.054 5.991 -16.824 1.00 92.69 124 ALA A N 1
ATOM 975 C CA . ALA A 1 124 ? -1.291 6.716 -16.557 1.00 92.69 124 ALA A CA 1
ATOM 976 C C . ALA A 1 124 ? -2.122 5.979 -15.501 1.00 92.69 124 ALA A C 1
ATOM 978 O O . ALA A 1 124 ? -2.433 6.564 -14.465 1.00 92.69 124 ALA A O 1
ATOM 979 N N . THR A 1 125 ? -2.368 4.681 -15.701 1.00 94.00 125 THR A N 1
ATOM 980 C CA . THR A 1 125 ? -3.095 3.854 -14.728 1.00 94.00 125 THR A CA 1
ATOM 981 C C . THR A 1 125 ? -2.393 3.816 -13.371 1.00 94.00 125 THR A C 1
ATOM 983 O O . THR A 1 125 ? -3.045 3.966 -12.339 1.00 94.00 125 THR A O 1
ATOM 986 N N . VAL A 1 126 ? -1.060 3.686 -13.344 1.00 94.81 126 VAL A N 1
ATOM 987 C CA . VAL A 1 126 ? -0.293 3.723 -12.083 1.00 94.81 126 VAL A CA 1
ATOM 988 C C . VAL A 1 126 ? -0.519 5.032 -11.329 1.00 94.81 126 VAL A C 1
ATOM 990 O O . VAL A 1 126 ? -0.749 5.013 -10.120 1.00 94.81 126 VAL A O 1
ATOM 993 N N . LYS A 1 127 ? -0.480 6.167 -12.033 1.00 95.31 127 LYS A N 1
ATOM 994 C CA . LYS A 1 127 ? -0.681 7.483 -11.426 1.00 95.31 127 LYS A CA 1
ATOM 995 C C . LYS A 1 127 ? -2.111 7.669 -10.916 1.00 95.31 127 LYS A C 1
ATOM 997 O O . LYS A 1 127 ? -2.293 8.179 -9.814 1.00 95.31 127 LYS A O 1
ATOM 1002 N N . ASP A 1 128 ? -3.107 7.230 -11.678 1.00 97.31 128 ASP A N 1
ATOM 1003 C CA . ASP A 1 128 ? -4.510 7.310 -11.267 1.00 97.31 128 ASP A CA 1
ATOM 1004 C C . ASP A 1 128 ? -4.770 6.469 -10.008 1.00 97.31 128 ASP A C 1
ATOM 1006 O O . ASP A 1 128 ? -5.416 6.935 -9.066 1.00 97.31 128 ASP A O 1
ATOM 1010 N N . LEU A 1 129 ? -4.208 5.256 -9.944 1.00 97.50 129 LEU A N 1
ATOM 1011 C CA . LEU A 1 129 ? -4.286 4.393 -8.763 1.00 97.50 129 LEU A CA 1
ATOM 1012 C C . LEU A 1 129 ? -3.537 4.979 -7.564 1.00 97.50 129 LEU A C 1
ATOM 1014 O O . LEU A 1 129 ? -4.039 4.893 -6.444 1.00 97.50 129 LEU A O 1
ATOM 1018 N N . GLN A 1 130 ? -2.386 5.618 -7.786 1.00 97.06 130 GLN A N 1
ATOM 1019 C CA . GLN A 1 130 ? -1.665 6.330 -6.732 1.00 97.06 130 GLN A CA 1
ATOM 1020 C C . GLN A 1 130 ? -2.539 7.434 -6.129 1.00 97.06 130 GLN A C 1
ATOM 1022 O O . GLN A 1 130 ? -2.763 7.458 -4.921 1.00 97.06 130 GLN A O 1
ATOM 1027 N N . THR A 1 131 ? -3.084 8.318 -6.971 1.00 97.19 131 THR A N 1
ATOM 1028 C CA . THR A 1 131 ? -3.960 9.409 -6.522 1.00 97.19 131 THR A CA 1
ATOM 1029 C C . THR A 1 131 ? -5.196 8.871 -5.804 1.00 97.19 131 THR A C 1
ATOM 1031 O O . THR A 1 131 ? -5.594 9.411 -4.773 1.00 97.19 131 THR A O 1
ATOM 1034 N N . LYS A 1 132 ? -5.791 7.780 -6.299 1.00 97.44 132 LYS A N 1
ATOM 1035 C CA . LYS A 1 132 ? -6.908 7.120 -5.618 1.00 97.44 132 LYS A CA 1
ATOM 1036 C C . LYS A 1 132 ? -6.504 6.622 -4.228 1.00 97.44 132 LYS A C 1
ATOM 1038 O O . LYS A 1 132 ? -7.201 6.917 -3.264 1.00 97.44 132 LYS A O 1
ATOM 1043 N N . SER A 1 133 ? -5.371 5.930 -4.110 1.00 96.62 133 SER A N 1
ATOM 1044 C CA . SER A 1 133 ? -4.861 5.451 -2.821 1.00 96.62 133 SER A CA 1
ATOM 1045 C C . SER A 1 133 ? -4.591 6.595 -1.839 1.00 96.62 133 SER A C 1
ATOM 1047 O O . SER A 1 133 ? -4.861 6.444 -0.647 1.00 96.62 133 SER A O 1
ATOM 1049 N N . GLU A 1 134 ? -4.051 7.719 -2.308 1.00 96.12 134 GLU A N 1
ATOM 1050 C CA . GLU A 1 134 ? -3.783 8.902 -1.483 1.00 96.12 134 GLU A CA 1
ATOM 1051 C C . GLU A 1 134 ? -5.083 9.551 -0.988 1.00 96.12 134 GLU A C 1
ATOM 1053 O O . GLU A 1 134 ? -5.190 9.886 0.193 1.00 96.12 134 GLU A O 1
ATOM 1058 N N . ASN A 1 135 ? -6.097 9.654 -1.854 1.00 96.88 135 ASN A N 1
ATOM 1059 C CA . ASN A 1 135 ? -7.416 10.171 -1.489 1.00 96.88 135 ASN A CA 1
ATOM 1060 C C . ASN A 1 135 ? -8.116 9.268 -0.466 1.00 96.88 135 ASN A C 1
ATOM 1062 O O . ASN A 1 135 ? -8.555 9.760 0.569 1.00 96.88 135 ASN A O 1
ATOM 1066 N N . SER A 1 136 ? -8.155 7.953 -0.700 1.00 95.88 136 SER A N 1
ATOM 1067 C CA . SER A 1 136 ? -8.775 6.999 0.230 1.00 95.88 136 SER A CA 1
ATOM 1068 C C . SER A 1 136 ? -8.078 7.002 1.595 1.00 95.88 136 SER A C 1
ATOM 1070 O O . SER A 1 136 ? -8.734 6.899 2.630 1.00 95.88 136 SER A O 1
ATOM 1072 N N . ARG A 1 137 ? -6.749 7.186 1.627 1.00 94.44 137 ARG A N 1
ATOM 1073 C CA . ARG A 1 137 ? -6.010 7.386 2.882 1.00 94.44 137 ARG A CA 1
ATOM 1074 C C . ARG A 1 137 ? -6.430 8.680 3.581 1.00 94.44 137 ARG A C 1
ATOM 1076 O O . ARG A 1 137 ? -6.699 8.648 4.777 1.00 94.44 137 ARG A O 1
ATOM 1083 N N . ALA A 1 138 ? -6.488 9.796 2.856 1.00 94.50 138 ALA A N 1
ATOM 1084 C CA . ALA A 1 138 ? -6.879 11.085 3.422 1.00 94.50 138 ALA A CA 1
ATOM 1085 C C . ALA A 1 138 ? -8.311 11.059 3.984 1.00 94.50 138 ALA A C 1
ATOM 1087 O O . ALA A 1 138 ? -8.555 11.608 5.054 1.00 94.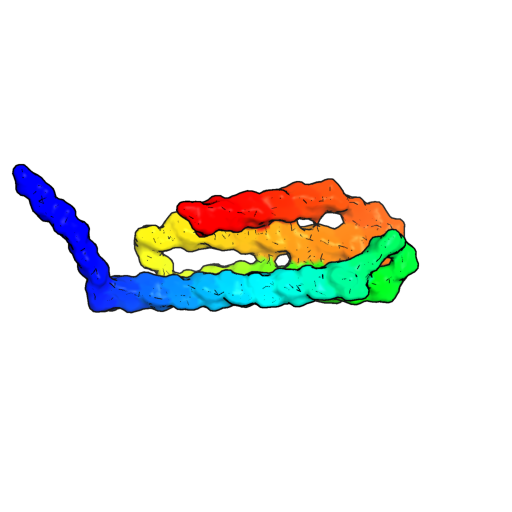50 138 ALA A O 1
ATOM 1088 N N . GLU A 1 139 ? -9.237 10.379 3.305 1.00 93.25 139 GLU A N 1
ATOM 1089 C CA . GLU A 1 139 ? -10.602 10.154 3.791 1.00 93.25 139 GLU A CA 1
ATOM 1090 C C . GLU A 1 139 ? -10.636 9.300 5.066 1.00 93.25 139 GLU A C 1
ATOM 1092 O O . GLU A 1 139 ? -11.442 9.559 5.955 1.00 93.25 139 GLU A O 1
ATOM 1097 N N . ALA A 1 140 ? -9.754 8.305 5.186 1.00 92.12 140 ALA A N 1
ATOM 1098 C CA . ALA A 1 140 ? -9.666 7.454 6.370 1.00 92.12 140 ALA A CA 1
ATOM 1099 C C . ALA A 1 140 ? -8.975 8.132 7.576 1.00 92.12 140 ALA A C 1
ATOM 1101 O O . ALA A 1 140 ? -9.148 7.682 8.713 1.00 92.12 140 ALA A O 1
ATOM 1102 N N . ASP A 1 141 ? -8.180 9.182 7.345 1.00 88.75 141 ASP A N 1
ATOM 1103 C CA . ASP A 1 141 ? -7.546 10.007 8.386 1.00 88.75 141 ASP A CA 1
ATOM 1104 C C . ASP A 1 141 ? -8.423 11.200 8.846 1.00 88.75 141 ASP A C 1
ATOM 1106 O O . ASP A 1 141 ? -8.083 11.834 9.850 1.00 88.75 141 ASP A O 1
ATOM 1110 N N . ALA A 1 142 ? -9.525 11.507 8.144 1.00 81.38 142 ALA A N 1
ATOM 1111 C CA . ALA A 1 142 ? -10.439 12.625 8.428 1.00 81.38 142 ALA A CA 1
ATOM 1112 C C . ALA A 1 142 ? -11.412 12.359 9.595 1.00 81.38 142 ALA A C 1
ATOM 1114 O O . ALA A 1 142 ? -11.682 13.323 10.353 1.00 81.38 142 ALA A O 1
#

pLDDT: mean 88.93, std 12.23, range [39.66, 98.25]